Protein AF-A0A956G1I4-F1 (afdb_monomer_lite)

pLDDT: mean 89.22, std 13.34, range [48.16, 98.56]

Foldseek 3Di:
DPPVVCVLVVLLVVLVVCCVVVHPVVVSLVSCVVVLVVVCVCCVPPNVVCNVVSVVVVVVSVVVCVVVVVVCCQVPVPDDDPPPPPPDDPDDPPPDDD

Sequence (98 aa):
TGYMFPLIKGTEVIAGAMVLAGVRVPLALLLLAPILVNILAFHLVLAPAGSVIAVALVAAEIGLAWLYRGAWQGVLGGEVEPRGAAIEPAPSPSTSMA

Structure (mmCIF, N/CA/C/O backbone):
data_AF-A0A956G1I4-F1
#
_entry.id   AF-A0A956G1I4-F1
#
loop_
_atom_site.group_PDB
_atom_site.id
_atom_site.type_symbol
_atom_site.label_atom_id
_atom_site.label_alt_id
_atom_site.label_comp_id
_atom_site.label_asym_id
_atom_site.label_entity_id
_atom_site.label_seq_id
_atom_site.pdbx_PDB_ins_code
_atom_site.Cartn_x
_atom_site.Cartn_y
_atom_site.Cartn_z
_atom_site.occupancy
_atom_site.B_iso_or_equiv
_atom_site.auth_seq_id
_atom_site.auth_comp_id
_atom_site.auth_asym_id
_atom_site.auth_atom_id
_atom_site.pdbx_PDB_model_num
ATOM 1 N N . THR A 1 1 ? 9.826 -20.907 -12.674 1.00 70.50 1 THR A N 1
ATOM 2 C CA . THR A 1 1 ? 8.570 -21.318 -12.005 1.00 70.50 1 THR A CA 1
ATOM 3 C C . THR A 1 1 ? 7.563 -20.187 -12.129 1.00 70.50 1 THR A C 1
ATOM 5 O O . THR A 1 1 ? 7.969 -19.035 -12.175 1.00 70.50 1 THR A O 1
ATOM 8 N N . GLY A 1 2 ? 6.268 -20.488 -12.240 1.00 87.06 2 GLY A N 1
ATOM 9 C CA . GLY A 1 2 ? 5.219 -19.483 -12.465 1.00 87.06 2 GLY A CA 1
ATOM 10 C C . GLY A 1 2 ? 4.555 -18.941 -11.196 1.00 87.06 2 GLY A C 1
ATOM 11 O O . GLY A 1 2 ? 3.489 -18.364 -11.310 1.00 87.06 2 GLY A O 1
ATOM 12 N N . TYR A 1 3 ? 5.119 -19.158 -9.999 1.00 93.38 3 TYR A N 1
ATOM 13 C CA . TYR A 1 3 ? 4.430 -18.883 -8.725 1.00 93.38 3 TYR A CA 1
ATOM 14 C C . TYR A 1 3 ? 4.407 -17.397 -8.329 1.00 93.38 3 TYR A C 1
ATOM 16 O O . TYR A 1 3 ? 3.450 -16.946 -7.705 1.00 93.38 3 TYR A O 1
ATOM 24 N N . MET A 1 4 ? 5.445 -16.633 -8.694 1.00 92.12 4 MET A N 1
ATOM 25 C CA . MET A 1 4 ? 5.620 -15.242 -8.253 1.00 92.12 4 MET A CA 1
ATOM 26 C C . MET A 1 4 ? 4.503 -14.326 -8.747 1.00 92.12 4 MET A C 1
ATOM 28 O O . MET A 1 4 ? 3.958 -13.545 -7.975 1.00 92.12 4 MET A O 1
ATOM 32 N N . PHE A 1 5 ? 4.151 -14.422 -10.030 1.00 92.69 5 PHE A N 1
ATOM 33 C CA . PHE A 1 5 ? 3.165 -13.523 -10.623 1.00 92.69 5 PHE A CA 1
ATOM 34 C C . PHE A 1 5 ? 1.747 -13.750 -10.062 1.00 92.69 5 PHE A C 1
ATOM 36 O O . PHE A 1 5 ? 1.141 -12.775 -9.620 1.00 92.69 5 PHE A O 1
ATOM 43 N N . PRO A 1 6 ? 1.232 -14.995 -9.962 1.00 95.19 6 PRO A N 1
ATOM 44 C CA . PRO A 1 6 ? -0.019 -15.281 -9.263 1.00 95.19 6 PRO A CA 1
ATOM 45 C C . PRO A 1 6 ? -0.003 -14.879 -7.788 1.00 95.19 6 PRO A C 1
ATOM 47 O O . PRO A 1 6 ? -1.007 -14.370 -7.305 1.00 95.19 6 PRO A O 1
ATOM 50 N N . LEU A 1 7 ? 1.113 -15.064 -7.073 1.00 96.12 7 LEU A N 1
ATOM 51 C CA . LEU A 1 7 ? 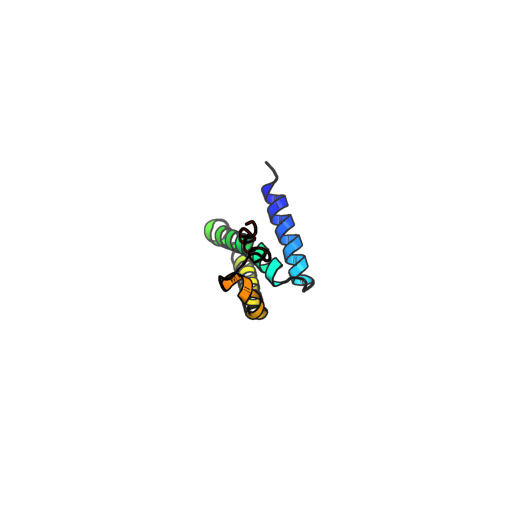1.217 -14.667 -5.666 1.00 96.12 7 LEU A CA 1
ATOM 52 C C . LEU A 1 7 ? 1.106 -13.145 -5.498 1.00 96.12 7 LEU A C 1
ATOM 54 O O . LEU A 1 7 ? 0.310 -12.675 -4.686 1.00 96.12 7 LEU A O 1
ATOM 58 N N . ILE A 1 8 ? 1.861 -12.377 -6.290 1.00 95.44 8 ILE A N 1
ATOM 59 C CA . ILE A 1 8 ? 1.813 -10.908 -6.271 1.00 95.44 8 ILE A CA 1
ATOM 60 C C . ILE A 1 8 ? 0.412 -10.430 -6.657 1.00 95.44 8 ILE A C 1
ATOM 62 O O . ILE A 1 8 ? -0.221 -9.710 -5.888 1.00 95.44 8 ILE A O 1
ATOM 66 N N . LYS A 1 9 ? -0.106 -10.864 -7.814 1.00 94.94 9 LYS A N 1
ATOM 67 C CA . LYS A 1 9 ? -1.409 -10.403 -8.314 1.00 94.94 9 LYS A CA 1
ATOM 68 C C . LYS A 1 9 ? -2.573 -10.854 -7.443 1.00 94.94 9 LYS A C 1
ATOM 70 O O . LYS A 1 9 ? -3.491 -10.074 -7.223 1.00 94.94 9 LYS A O 1
ATOM 75 N N . GLY A 1 10 ? -2.521 -12.066 -6.900 1.00 97.81 10 GLY A N 1
ATOM 76 C CA . GLY A 1 10 ? -3.508 -12.541 -5.935 1.00 97.81 10 GLY A CA 1
ATOM 77 C C . GLY A 1 10 ? -3.531 -11.668 -4.682 1.00 97.81 10 GLY A C 1
ATOM 78 O O . GLY A 1 10 ? -4.600 -11.233 -4.260 1.00 97.81 10 GLY A O 1
ATOM 79 N N . THR A 1 11 ? -2.356 -11.341 -4.136 1.00 97.94 11 THR A N 1
ATOM 80 C CA . THR A 1 11 ? -2.242 -10.472 -2.954 1.00 97.94 11 THR A CA 1
ATOM 81 C C . THR A 1 11 ? -2.740 -9.053 -3.245 1.00 97.94 11 THR A C 1
ATOM 83 O O . THR A 1 11 ? -3.531 -8.526 -2.466 1.00 97.94 11 THR A O 1
ATOM 86 N N . GLU A 1 12 ? -2.355 -8.461 -4.382 1.00 97.38 12 GLU A N 1
ATOM 87 C CA . GLU A 1 12 ? -2.836 -7.142 -4.828 1.00 97.38 12 GLU A CA 1
ATOM 88 C C . GLU A 1 12 ? -4.360 -7.099 -4.972 1.00 97.38 12 GLU A C 1
ATOM 90 O O . GLU A 1 12 ? -4.992 -6.159 -4.499 1.00 97.38 12 GLU A O 1
ATOM 95 N N . VAL A 1 13 ? -4.962 -8.109 -5.608 1.00 98.12 13 VAL A N 1
ATOM 96 C CA . VAL A 1 13 ? -6.415 -8.155 -5.825 1.00 98.12 13 VAL A CA 1
ATOM 97 C C . VAL A 1 13 ? -7.155 -8.291 -4.499 1.00 98.12 13 VAL A C 1
ATOM 99 O O . VAL A 1 13 ? -8.129 -7.575 -4.274 1.00 98.12 13 VAL A O 1
ATOM 102 N N . ILE A 1 14 ? -6.694 -9.169 -3.605 1.00 98.44 14 ILE A N 1
ATOM 103 C CA . ILE A 1 14 ? -7.328 -9.371 -2.296 1.00 98.44 14 ILE A CA 1
ATOM 104 C C . ILE A 1 14 ? -7.214 -8.103 -1.445 1.00 98.44 14 ILE A C 1
ATOM 106 O O . ILE A 1 14 ? -8.219 -7.622 -0.921 1.00 98.44 14 ILE A O 1
ATOM 110 N N . ALA A 1 15 ? -6.014 -7.533 -1.327 1.00 98.38 15 ALA A N 1
ATOM 111 C CA . ALA A 1 15 ? -5.801 -6.333 -0.526 1.00 98.38 15 ALA A CA 1
ATOM 112 C C . ALA A 1 15 ? -6.500 -5.107 -1.141 1.00 98.38 15 ALA A C 1
ATOM 114 O O . ALA A 1 15 ? -7.165 -4.354 -0.432 1.00 98.38 15 ALA A O 1
ATOM 115 N N . GLY A 1 16 ? -6.456 -4.947 -2.465 1.00 97.81 16 GLY A N 1
ATOM 116 C CA . GLY A 1 16 ? -7.202 -3.909 -3.174 1.00 97.81 16 GLY A CA 1
ATOM 117 C C . GLY A 1 16 ? -8.712 -4.028 -2.953 1.00 97.81 16 GLY A C 1
ATOM 118 O O . GLY A 1 16 ? -9.369 -3.034 -2.650 1.00 97.81 16 GLY A O 1
ATOM 119 N N . ALA A 1 17 ? -9.265 -5.243 -3.005 1.00 98.50 17 ALA A N 1
ATOM 120 C CA . ALA A 1 17 ? -10.674 -5.480 -2.699 1.00 98.50 17 ALA A CA 1
ATOM 121 C C . ALA A 1 17 ? -11.024 -5.114 -1.247 1.00 98.50 17 ALA A C 1
ATOM 123 O O . ALA A 1 17 ? -12.077 -4.526 -1.013 1.00 98.50 17 ALA A O 1
ATOM 124 N N . MET A 1 18 ? -10.146 -5.399 -0.280 1.00 98.38 18 MET A N 1
ATOM 125 C CA . MET A 1 18 ? -10.333 -4.986 1.117 1.00 98.38 18 MET A CA 1
ATOM 126 C C . MET A 1 18 ? -10.389 -3.458 1.266 1.00 98.38 18 MET A C 1
ATOM 128 O O . MET A 1 18 ? -11.275 -2.952 1.959 1.00 98.38 18 MET A O 1
ATOM 132 N N . VAL A 1 19 ? -9.493 -2.727 0.588 1.00 98.12 19 VAL A N 1
ATOM 133 C CA . VAL A 1 19 ? -9.501 -1.253 0.562 1.00 98.12 19 VAL A CA 1
ATOM 134 C C . VAL A 1 19 ? -10.807 -0.732 -0.038 1.00 98.12 19 VAL A C 1
ATOM 136 O O . VAL A 1 19 ? -11.471 0.097 0.582 1.00 98.12 19 VAL A O 1
ATOM 139 N N . LEU A 1 20 ? -11.212 -1.249 -1.203 1.00 97.88 20 LEU A N 1
ATOM 140 C CA . LEU A 1 20 ? -12.433 -0.818 -1.896 1.00 97.88 20 LEU A CA 1
ATOM 141 C C . LEU A 1 20 ? -13.710 -1.147 -1.113 1.00 97.88 20 LEU A C 1
ATOM 143 O O . LEU A 1 20 ? -14.657 -0.365 -1.122 1.00 97.88 20 LEU A O 1
ATOM 147 N N . ALA A 1 21 ? -13.734 -2.280 -0.412 1.00 98.00 21 ALA A N 1
ATOM 148 C CA . ALA A 1 21 ? -14.844 -2.673 0.450 1.00 98.00 21 ALA A CA 1
ATOM 149 C C . ALA A 1 21 ? -14.840 -1.949 1.811 1.00 98.00 21 ALA A C 1
ATOM 151 O O . ALA A 1 21 ? -15.776 -2.121 2.591 1.00 98.00 21 ALA A O 1
ATOM 152 N N . GLY A 1 22 ? -13.801 -1.169 2.130 1.00 96.25 22 GLY A N 1
ATOM 153 C CA . GLY A 1 22 ? -13.673 -0.470 3.411 1.00 96.25 22 GLY A CA 1
ATOM 154 C C . GLY A 1 22 ? -13.467 -1.402 4.611 1.00 96.25 22 GLY A C 1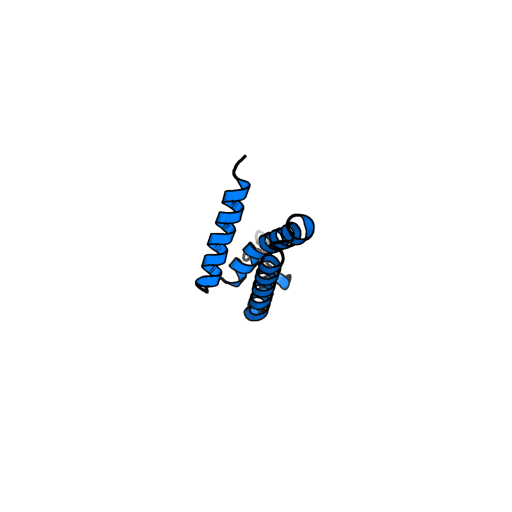
ATOM 155 O O . GLY A 1 22 ? -13.686 -0.998 5.754 1.00 96.25 22 GLY A O 1
ATOM 156 N N . VAL A 1 23 ? -13.046 -2.650 4.384 1.00 96.25 23 VAL A N 1
ATOM 157 C CA . VAL A 1 23 ? -12.880 -3.661 5.438 1.00 96.25 23 VAL A CA 1
ATOM 158 C C . VAL A 1 23 ? -11.408 -3.869 5.757 1.00 96.25 23 VAL A C 1
ATOM 160 O O . VAL A 1 23 ? -10.592 -4.096 4.871 1.00 96.25 23 VAL A O 1
ATOM 163 N N . ARG A 1 24 ? -11.054 -3.833 7.050 1.00 96.31 24 ARG A N 1
ATOM 164 C CA . ARG A 1 24 ? -9.677 -4.080 7.529 1.00 96.31 24 ARG A CA 1
ATOM 165 C C . ARG A 1 24 ? -8.622 -3.262 6.761 1.00 96.31 24 ARG A C 1
ATOM 167 O O . ARG A 1 24 ? -7.534 -3.760 6.481 1.00 96.31 24 ARG A O 1
ATOM 174 N N . VAL A 1 25 ? -8.945 -2.006 6.447 1.00 96.81 25 VAL A N 1
ATOM 175 C CA . VAL A 1 25 ? -8.125 -1.129 5.597 1.00 96.81 25 VAL A CA 1
ATOM 176 C C . VAL A 1 25 ? -6.657 -1.056 6.051 1.00 96.81 25 VAL A C 1
ATOM 178 O O . VAL A 1 25 ? -5.800 -1.289 5.208 1.00 96.81 25 VAL A O 1
ATOM 181 N N . PRO A 1 26 ? -6.312 -0.871 7.345 1.00 96.56 26 PRO A N 1
ATOM 182 C CA . PRO A 1 26 ? -4.905 -0.836 7.768 1.00 96.56 26 PRO A CA 1
ATOM 183 C C . PRO A 1 26 ? -4.131 -2.128 7.462 1.00 96.56 26 PRO A C 1
ATOM 185 O O . PRO A 1 26 ? -2.968 -2.080 7.080 1.00 96.56 26 PRO A O 1
ATOM 188 N N . LEU A 1 27 ? -4.774 -3.295 7.567 1.00 97.12 27 LEU A N 1
ATOM 189 C CA . LEU A 1 27 ? -4.145 -4.564 7.193 1.00 97.12 27 LEU A CA 1
ATOM 190 C C . LEU A 1 27 ? -3.928 -4.648 5.678 1.00 97.12 27 LEU A C 1
ATOM 192 O O . LEU A 1 27 ? -2.888 -5.121 5.237 1.00 97.12 27 LEU A O 1
ATOM 196 N N . ALA A 1 28 ? -4.897 -4.189 4.885 1.00 98.06 28 ALA A N 1
ATOM 197 C CA . ALA A 1 28 ? -4.779 -4.181 3.432 1.00 98.06 28 ALA A CA 1
ATOM 198 C C . ALA A 1 28 ? -3.630 -3.279 2.956 1.00 98.06 28 ALA A C 1
ATOM 200 O O . ALA A 1 28 ? -2.817 -3.712 2.144 1.00 98.06 28 ALA A O 1
ATOM 201 N N . LEU A 1 29 ? -3.524 -2.076 3.527 1.00 98.06 29 LEU A N 1
ATOM 202 C CA . LEU A 1 29 ? -2.415 -1.152 3.280 1.00 98.06 29 LEU A CA 1
ATOM 203 C C . LEU A 1 29 ? -1.069 -1.798 3.655 1.00 98.06 29 LEU A C 1
ATOM 205 O O . LEU A 1 29 ? -0.125 -1.821 2.872 1.00 98.06 29 LEU A O 1
ATOM 209 N N . LEU A 1 30 ? -0.995 -2.466 4.813 1.00 96.94 30 LEU A N 1
ATOM 210 C CA . LEU A 1 30 ? 0.223 -3.173 5.225 1.00 96.94 30 LEU A CA 1
ATOM 211 C C . LEU A 1 30 ? 0.664 -4.251 4.214 1.00 96.94 30 LEU A C 1
ATOM 213 O O . LEU A 1 30 ? 1.860 -4.411 3.973 1.00 96.94 30 LEU A O 1
ATOM 217 N N . LEU A 1 31 ? -0.285 -4.978 3.614 1.00 97.75 31 LEU A N 1
ATOM 218 C CA . LEU A 1 31 ? -0.001 -5.972 2.572 1.00 97.75 31 LEU A CA 1
ATOM 219 C C . LEU A 1 31 ? 0.444 -5.324 1.251 1.00 97.75 31 LEU A C 1
ATOM 221 O O . LEU A 1 31 ? 1.313 -5.867 0.566 1.00 97.75 31 LEU A O 1
ATOM 225 N N . LEU A 1 32 ? -0.144 -4.180 0.888 1.00 98.25 32 LEU A N 1
ATOM 226 C CA . LEU A 1 32 ? 0.155 -3.459 -0.353 1.00 98.25 32 LEU A CA 1
ATOM 227 C C . LEU A 1 32 ? 1.488 -2.711 -0.293 1.00 98.25 32 LEU A C 1
ATOM 229 O O . LEU A 1 32 ? 2.188 -2.660 -1.304 1.00 98.25 32 LEU A O 1
ATOM 233 N N . ALA A 1 33 ? 1.879 -2.186 0.868 1.00 97.81 33 ALA A N 1
ATOM 234 C CA . ALA A 1 33 ? 3.070 -1.357 1.043 1.00 97.81 33 ALA A CA 1
ATOM 235 C C . ALA A 1 33 ? 4.352 -1.917 0.380 1.00 97.81 33 ALA A C 1
ATOM 237 O O . ALA A 1 33 ? 4.923 -1.223 -0.468 1.00 97.81 33 ALA A O 1
ATOM 238 N N . PRO A 1 34 ? 4.819 -3.154 0.662 1.00 97.62 34 PRO A N 1
ATOM 239 C CA . PRO A 1 34 ? 6.028 -3.680 0.020 1.00 97.62 34 PRO A CA 1
ATOM 240 C C . PRO A 1 34 ? 5.852 -3.917 -1.489 1.00 97.62 34 PRO A C 1
ATOM 242 O O . PRO A 1 34 ? 6.805 -3.766 -2.256 1.00 97.62 34 PRO A O 1
ATOM 245 N N . ILE A 1 35 ? 4.637 -4.253 -1.933 1.00 97.88 35 ILE A N 1
ATOM 246 C CA . ILE A 1 35 ? 4.330 -4.472 -3.351 1.00 97.88 35 ILE A CA 1
ATOM 247 C C . ILE A 1 35 ? 4.404 -3.144 -4.110 1.00 97.88 35 ILE A C 1
ATOM 249 O O . ILE A 1 35 ? 5.056 -3.072 -5.152 1.00 97.88 35 ILE A O 1
ATOM 253 N N . LEU A 1 36 ? 3.808 -2.077 -3.572 1.0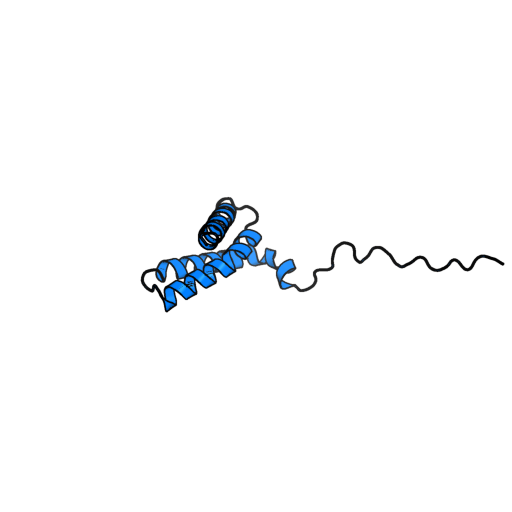0 98.06 36 LEU A N 1
ATOM 254 C CA . LEU A 1 36 ? 3.825 -0.750 -4.186 1.00 98.06 36 LEU A CA 1
ATOM 255 C C . LEU A 1 36 ? 5.229 -0.137 -4.210 1.00 98.06 36 LEU A C 1
ATOM 257 O O . LEU A 1 36 ? 5.599 0.470 -5.215 1.00 98.06 36 LEU A O 1
ATOM 261 N N . VAL A 1 37 ? 6.041 -0.353 -3.168 1.00 98.00 37 VAL A N 1
ATOM 262 C CA . VAL A 1 37 ? 7.463 0.038 -3.174 1.00 98.00 37 VAL A CA 1
ATOM 263 C C . VAL A 1 37 ? 8.208 -0.652 -4.318 1.00 98.00 37 VAL A C 1
ATOM 265 O O . VAL A 1 37 ? 8.927 0.009 -5.071 1.00 98.00 37 VAL A O 1
ATOM 268 N N . ASN A 1 38 ? 7.999 -1.959 -4.503 1.00 97.19 38 ASN A N 1
ATOM 269 C CA . ASN A 1 38 ? 8.613 -2.700 -5.603 1.00 97.19 38 ASN A CA 1
ATOM 270 C C . ASN A 1 38 ? 8.111 -2.225 -6.981 1.00 97.19 38 ASN A C 1
ATOM 272 O O . ASN A 1 38 ? 8.911 -2.064 -7.900 1.00 97.19 38 ASN A O 1
ATOM 276 N N . ILE A 1 39 ? 6.809 -1.953 -7.128 1.00 96.25 39 ILE A N 1
ATOM 277 C CA . ILE A 1 39 ? 6.230 -1.393 -8.361 1.00 96.25 39 ILE A CA 1
ATOM 278 C C . ILE A 1 39 ? 6.860 -0.039 -8.683 1.00 96.25 39 ILE A C 1
ATOM 280 O O . ILE A 1 39 ? 7.249 0.185 -9.830 1.00 96.25 39 ILE A O 1
ATOM 284 N N . LEU A 1 40 ? 6.979 0.854 -7.700 1.00 98.19 40 LEU A N 1
ATOM 285 C CA . LEU A 1 40 ? 7.586 2.165 -7.899 1.00 98.19 40 LEU A CA 1
ATOM 286 C C . LEU A 1 40 ? 9.047 2.030 -8.331 1.00 98.19 40 LEU A C 1
ATOM 288 O O . LEU A 1 40 ? 9.423 2.584 -9.361 1.00 98.19 40 LEU A O 1
ATOM 292 N N . ALA A 1 41 ? 9.849 1.246 -7.607 1.00 97.81 41 ALA A N 1
ATOM 293 C CA . ALA A 1 41 ? 11.253 1.023 -7.948 1.00 97.81 41 ALA A CA 1
ATOM 294 C C . ALA A 1 41 ? 11.418 0.442 -9.363 1.00 97.81 41 ALA A C 1
ATOM 296 O O . ALA A 1 41 ? 12.237 0.931 -10.143 1.00 97.81 41 ALA A O 1
ATOM 297 N N . PHE A 1 42 ? 10.599 -0.548 -9.729 1.00 97.19 42 PHE A N 1
ATOM 298 C CA . PHE A 1 42 ? 10.613 -1.142 -11.063 1.00 97.19 42 PHE A CA 1
ATOM 299 C C . PHE A 1 42 ? 10.333 -0.107 -12.160 1.00 97.19 42 PHE A C 1
ATOM 301 O O . PHE A 1 42 ? 11.063 -0.050 -13.147 1.00 97.19 42 PHE A O 1
ATOM 308 N N . HIS A 1 43 ? 9.311 0.736 -11.998 1.00 97.38 43 HIS A N 1
ATOM 309 C CA . HIS A 1 43 ? 8.974 1.729 -13.018 1.00 97.38 43 HIS A CA 1
ATOM 310 C C . HIS A 1 43 ? 10.007 2.854 -13.092 1.00 97.38 43 HIS A C 1
ATOM 312 O O . HIS A 1 43 ? 10.371 3.263 -14.189 1.00 97.38 43 HIS A O 1
ATOM 318 N N . LEU A 1 44 ? 10.557 3.294 -11.958 1.00 96.94 44 LEU A N 1
ATOM 319 C CA . LEU A 1 44 ? 11.596 4.323 -11.953 1.00 96.94 44 LEU A CA 1
ATOM 320 C C . LEU A 1 44 ? 12.901 3.858 -12.618 1.00 96.94 44 LEU A C 1
ATOM 322 O O . LEU A 1 44 ? 13.566 4.669 -13.258 1.00 96.94 44 LEU A O 1
ATOM 326 N N . VAL A 1 45 ? 13.267 2.578 -12.482 1.00 97.69 45 VAL A N 1
ATOM 327 C CA . VAL A 1 45 ? 14.554 2.055 -12.978 1.00 97.69 45 VAL A CA 1
ATOM 328 C C . VAL A 1 45 ? 14.435 1.393 -14.352 1.00 97.69 45 VAL A C 1
ATOM 330 O O . VAL A 1 45 ? 15.304 1.583 -15.199 1.00 97.69 45 VAL A O 1
ATOM 333 N N . LEU A 1 46 ? 13.390 0.595 -14.578 1.00 96.88 46 LEU A N 1
ATOM 334 C CA . LEU A 1 46 ? 13.306 -0.329 -15.717 1.00 96.88 46 LEU A CA 1
ATOM 335 C C . LEU A 1 46 ? 12.181 0.005 -16.703 1.00 96.88 46 LEU A C 1
ATOM 337 O O . LEU A 1 46 ? 12.297 -0.332 -17.879 1.00 96.88 46 LEU A O 1
ATOM 341 N N . ALA A 1 47 ? 11.102 0.659 -16.259 1.00 96.44 47 ALA A N 1
ATOM 342 C CA . ALA A 1 47 ? 9.939 0.946 -17.105 1.00 96.44 47 ALA A CA 1
ATOM 343 C C . ALA A 1 47 ? 9.316 2.340 -16.854 1.00 96.44 47 ALA A C 1
ATOM 345 O O . ALA A 1 47 ? 8.174 2.425 -16.388 1.00 96.44 47 ALA A O 1
ATOM 346 N N . PRO A 1 48 ? 10.002 3.447 -17.214 1.00 95.06 48 PRO A N 1
ATOM 347 C CA . PRO A 1 48 ? 9.576 4.805 -16.849 1.00 95.06 48 PRO A CA 1
ATOM 348 C C . PRO A 1 48 ? 8.197 5.223 -17.364 1.00 95.06 48 PRO A C 1
ATOM 350 O O . PRO A 1 48 ? 7.544 6.082 -16.774 1.00 95.06 48 PRO A O 1
ATOM 353 N N . ALA A 1 49 ? 7.723 4.599 -18.446 1.00 96.19 49 ALA A N 1
ATOM 354 C CA . ALA A 1 49 ? 6.402 4.862 -19.009 1.00 96.19 49 ALA A CA 1
ATOM 355 C C . ALA A 1 49 ? 5.256 4.612 -18.007 1.00 96.19 49 ALA A C 1
ATOM 357 O O . ALA A 1 49 ? 4.218 5.263 -18.100 1.00 96.19 49 ALA A O 1
ATOM 358 N N . GLY A 1 50 ? 5.438 3.715 -17.029 1.00 94.75 50 GLY A N 1
ATOM 359 C CA . GLY A 1 50 ? 4.447 3.462 -15.975 1.00 94.75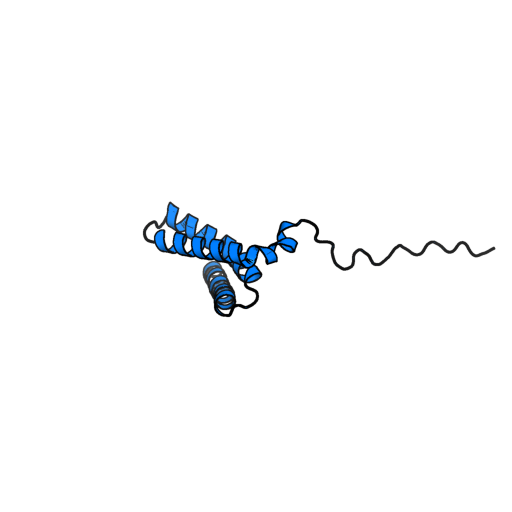 50 GLY A CA 1
ATOM 360 C C . GLY A 1 50 ? 4.710 4.205 -14.659 1.00 94.75 50 GLY A C 1
ATOM 361 O O . GLY A 1 50 ? 4.006 3.976 -13.677 1.00 94.75 50 GLY A O 1
ATOM 362 N N . SER A 1 51 ? 5.684 5.118 -14.604 1.00 96.00 51 SER A N 1
ATOM 363 C CA . SER A 1 51 ? 6.023 5.827 -13.361 1.00 96.00 51 SER A CA 1
ATOM 364 C C . SER A 1 51 ? 4.879 6.691 -12.837 1.00 96.00 51 SER A C 1
ATOM 366 O O . SER A 1 51 ? 4.691 6.779 -11.629 1.00 96.00 51 SER A O 1
ATOM 368 N N . VAL A 1 52 ? 4.074 7.289 -13.723 1.00 97.62 52 VAL A N 1
ATOM 369 C CA . VAL A 1 52 ? 2.944 8.141 -13.314 1.00 97.62 52 VAL A CA 1
ATOM 370 C C . VAL A 1 52 ? 1.928 7.349 -12.491 1.00 97.62 52 VAL A C 1
ATOM 372 O O . VAL A 1 52 ? 1.545 7.784 -11.406 1.00 97.62 52 VAL A O 1
ATOM 375 N N . ILE A 1 53 ? 1.523 6.165 -12.965 1.00 97.06 53 ILE A N 1
ATOM 376 C CA . ILE A 1 53 ? 0.565 5.329 -12.233 1.00 97.06 53 ILE A CA 1
ATOM 377 C C . ILE A 1 53 ? 1.186 4.757 -10.955 1.00 97.06 53 ILE A C 1
ATOM 379 O O . ILE A 1 53 ? 0.521 4.723 -9.924 1.00 97.06 53 ILE A O 1
ATOM 383 N N . ALA A 1 54 ? 2.469 4.382 -10.979 1.00 97.44 54 ALA A N 1
ATOM 384 C CA . ALA A 1 54 ? 3.166 3.904 -9.788 1.00 97.44 54 ALA A CA 1
ATOM 385 C C . ALA A 1 54 ? 3.221 4.975 -8.683 1.00 97.44 54 ALA A C 1
ATOM 387 O O . ALA A 1 54 ? 2.919 4.686 -7.525 1.00 97.44 54 ALA A O 1
ATOM 388 N N . VAL A 1 55 ? 3.532 6.225 -9.044 1.00 98.25 55 VAL A N 1
ATOM 389 C CA . VAL A 1 55 ? 3.517 7.367 -8.116 1.00 98.25 55 VAL A CA 1
ATOM 390 C C . VAL A 1 55 ? 2.107 7.631 -7.595 1.00 98.25 55 VAL A C 1
ATOM 392 O O . VAL A 1 55 ? 1.942 7.837 -6.396 1.00 98.25 55 VAL A O 1
ATOM 395 N N . ALA A 1 56 ? 1.085 7.582 -8.454 1.00 98.25 56 ALA A N 1
ATOM 396 C CA . ALA A 1 56 ? -0.302 7.779 -8.034 1.00 98.25 56 ALA A CA 1
ATOM 397 C C . ALA A 1 56 ? -0.762 6.716 -7.020 1.00 98.25 56 ALA A C 1
ATOM 399 O O . ALA A 1 56 ? -1.394 7.060 -6.022 1.00 98.25 56 ALA A O 1
ATOM 400 N N . LEU A 1 57 ? -0.405 5.443 -7.233 1.00 97.75 57 LEU A N 1
ATOM 401 C CA . LEU A 1 57 ? -0.715 4.356 -6.299 1.00 97.75 57 LEU A CA 1
ATOM 402 C C . LEU A 1 57 ? -0.018 4.549 -4.949 1.00 97.75 57 LEU A C 1
ATOM 404 O O . LEU A 1 57 ? -0.663 4.435 -3.912 1.00 97.75 57 LEU A O 1
ATOM 408 N N . VAL A 1 58 ? 1.272 4.896 -4.950 1.00 98.38 58 VAL A N 1
ATOM 409 C CA . VAL A 1 58 ? 2.015 5.174 -3.710 1.00 98.38 58 VAL A CA 1
ATOM 410 C C . VAL A 1 58 ? 1.456 6.403 -2.988 1.00 98.38 58 VAL A C 1
ATOM 412 O O . VAL A 1 58 ? 1.330 6.394 -1.767 1.00 98.38 58 VAL A O 1
ATOM 415 N N . ALA A 1 59 ? 1.065 7.448 -3.718 1.00 98.56 59 ALA A N 1
ATOM 416 C CA . ALA A 1 59 ? 0.434 8.624 -3.128 1.00 98.56 59 ALA A CA 1
ATOM 417 C C . ALA A 1 59 ? -0.923 8.285 -2.487 1.00 98.56 59 ALA A C 1
ATOM 419 O O . ALA A 1 59 ? -1.205 8.746 -1.381 1.00 98.56 59 ALA A O 1
ATOM 420 N N . ALA A 1 60 ? -1.739 7.457 -3.146 1.00 98.31 60 ALA A N 1
ATOM 421 C CA . ALA A 1 60 ? -3.005 6.978 -2.595 1.00 98.31 60 ALA A CA 1
ATOM 422 C C . ALA A 1 60 ? -2.789 6.134 -1.329 1.00 98.31 60 ALA A C 1
ATOM 424 O O . ALA A 1 60 ? -3.437 6.384 -0.315 1.00 98.31 60 ALA A O 1
ATOM 425 N N . GLU A 1 61 ? -1.837 5.199 -1.362 1.00 98.31 61 GLU A N 1
ATOM 426 C CA . GLU A 1 61 ? -1.439 4.367 -0.220 1.00 98.31 61 GLU A CA 1
ATOM 427 C C . GLU A 1 61 ? -1.037 5.223 0.988 1.00 98.31 61 GLU A C 1
ATOM 429 O O . GLU A 1 61 ? -1.576 5.055 2.082 1.00 98.31 61 GLU A O 1
ATOM 434 N N . ILE A 1 62 ? -0.147 6.202 0.784 1.00 98.44 62 ILE A N 1
ATOM 435 C CA . ILE A 1 62 ? 0.297 7.129 1.834 1.00 98.44 62 ILE A CA 1
ATOM 436 C C . ILE A 1 62 ? -0.875 7.973 2.347 1.00 98.44 62 ILE A C 1
ATOM 438 O O . ILE A 1 62 ? -1.020 8.151 3.557 1.00 98.44 62 ILE A O 1
ATOM 442 N N . GLY A 1 63 ? -1.726 8.478 1.450 1.00 98.38 63 GLY A N 1
ATOM 443 C CA . GLY A 1 63 ? -2.901 9.267 1.814 1.00 98.38 63 GLY A CA 1
ATOM 444 C C . GLY A 1 63 ? -3.875 8.488 2.700 1.00 98.38 63 GLY A C 1
ATOM 445 O O . GLY A 1 63 ? -4.326 9.003 3.726 1.00 98.38 63 GLY A O 1
ATOM 446 N N . LEU A 1 64 ? -4.149 7.226 2.362 1.00 97.88 64 LEU A N 1
ATOM 447 C CA . LEU A 1 64 ? -4.974 6.347 3.188 1.00 97.88 64 LEU A CA 1
ATOM 448 C C . LEU A 1 64 ? -4.271 5.995 4.503 1.00 97.88 64 LEU A C 1
ATOM 450 O O . LEU A 1 64 ? -4.889 6.097 5.561 1.00 97.88 64 LEU A O 1
ATOM 454 N N . ALA A 1 65 ? -2.986 5.645 4.478 1.00 97.25 65 ALA A N 1
ATOM 455 C CA . ALA A 1 65 ? -2.228 5.353 5.695 1.00 97.25 65 ALA A CA 1
ATOM 456 C C . ALA A 1 65 ? -2.232 6.543 6.669 1.00 97.25 65 ALA A C 1
ATOM 458 O O . ALA A 1 65 ? -2.346 6.345 7.883 1.00 97.25 65 ALA A O 1
ATOM 459 N N . TRP A 1 66 ? -2.180 7.770 6.143 1.00 97.50 66 TRP A N 1
ATOM 460 C CA . TRP A 1 66 ? -2.312 9.001 6.915 1.00 97.50 66 TRP A CA 1
ATOM 461 C C . TRP A 1 66 ? -3.724 9.199 7.473 1.00 97.50 66 TRP A C 1
ATOM 463 O O . TRP A 1 66 ? -3.875 9.533 8.650 1.00 97.50 66 TRP A O 1
ATOM 473 N N . LEU A 1 67 ? -4.765 8.970 6.668 1.00 97.25 67 LEU A N 1
ATOM 474 C CA . LEU A 1 67 ? -6.157 9.087 7.113 1.00 97.25 67 LEU A CA 1
ATOM 475 C C . LEU A 1 67 ? -6.479 8.083 8.232 1.00 97.25 67 LEU A C 1
ATOM 477 O O . LEU A 1 67 ? -7.120 8.433 9.221 1.00 97.25 67 LEU A O 1
ATOM 481 N N . TYR A 1 68 ? -5.964 6.858 8.119 1.00 95.62 68 TYR A N 1
ATOM 482 C CA . TYR A 1 68 ? -6.111 5.795 9.114 1.00 95.62 68 TYR A CA 1
ATOM 483 C C . TYR A 1 68 ? -5.004 5.803 10.180 1.00 95.62 68 TYR A C 1
ATOM 485 O O . TYR A 1 68 ? -4.835 4.811 10.887 1.00 95.62 68 TYR A O 1
ATOM 493 N N . ARG A 1 69 ? -4.264 6.910 10.358 1.00 93.88 69 ARG A N 1
ATOM 494 C CA . ARG A 1 69 ? -3.064 6.937 11.215 1.00 93.88 69 ARG A CA 1
ATOM 495 C C . ARG A 1 69 ? -3.278 6.497 12.663 1.00 93.88 69 ARG A C 1
ATOM 497 O O . ARG A 1 69 ? -2.366 5.967 13.292 1.00 93.88 69 ARG A O 1
ATOM 504 N N . GLY A 1 70 ? -4.486 6.705 13.187 1.00 93.19 70 GLY A N 1
ATOM 505 C CA . GLY A 1 70 ? -4.867 6.264 14.530 1.00 93.19 70 GLY A CA 1
ATOM 506 C C . GLY A 1 70 ? -4.832 4.742 14.705 1.00 93.19 70 GLY A C 1
ATOM 507 O O . GLY A 1 70 ? -4.615 4.269 15.815 1.00 93.19 70 GLY A O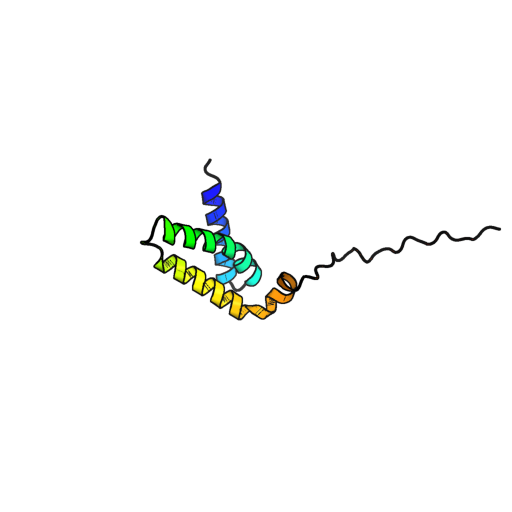 1
ATOM 508 N N . ALA A 1 71 ? -4.974 3.971 13.624 1.00 93.00 71 ALA A N 1
ATOM 509 C CA . ALA A 1 71 ? -4.949 2.512 13.664 1.00 93.00 71 ALA A CA 1
ATOM 510 C C . ALA A 1 71 ? -3.535 1.920 13.831 1.00 93.00 71 ALA A C 1
ATOM 512 O O . ALA A 1 71 ? -3.409 0.747 14.175 1.00 93.00 71 ALA A O 1
ATOM 513 N N . TRP A 1 72 ? -2.471 2.703 13.616 1.00 90.62 72 TRP A N 1
ATOM 514 C CA . TRP A 1 72 ? -1.092 2.193 13.629 1.00 90.62 72 TRP A CA 1
ATOM 515 C C . TRP A 1 72 ? -0.432 2.174 15.008 1.00 90.62 72 TRP A C 1
ATOM 517 O O . TRP A 1 72 ? 0.695 1.701 15.115 1.00 90.62 72 TRP A O 1
ATOM 527 N N . GLN A 1 73 ? -1.097 2.651 16.066 1.00 86.75 73 GLN A N 1
ATOM 528 C CA . GLN A 1 73 ? -0.484 2.726 17.400 1.00 86.75 73 GLN A CA 1
ATOM 529 C C . GLN A 1 73 ? 0.007 1.361 17.899 1.00 86.75 73 GLN A C 1
ATOM 531 O O . GLN A 1 73 ? 1.123 1.269 18.385 1.00 86.75 73 GLN A O 1
ATOM 536 N N . GLY A 1 74 ? -0.764 0.287 17.701 1.00 84.00 74 GLY A N 1
ATOM 537 C CA . GLY A 1 74 ? -0.336 -1.062 18.096 1.00 84.00 74 GLY A CA 1
ATOM 538 C C . GLY A 1 74 ? 0.758 -1.669 17.208 1.00 84.00 74 GLY A C 1
ATOM 539 O O . GLY A 1 74 ? 1.444 -2.589 17.633 1.00 84.00 74 GLY A O 1
ATOM 540 N N . VAL A 1 75 ? 0.934 -1.166 15.982 1.00 86.56 75 VAL A N 1
ATOM 541 C CA . VAL A 1 75 ? 1.959 -1.650 15.037 1.00 86.56 75 VAL A CA 1
ATOM 542 C C . VAL A 1 75 ? 3.283 -0.908 15.237 1.00 86.56 75 VAL A C 1
ATOM 544 O O . VAL A 1 75 ? 4.348 -1.504 15.125 1.00 86.56 75 VAL A O 1
ATOM 547 N N . LEU A 1 76 ? 3.222 0.392 15.537 1.00 86.44 76 LEU A N 1
ATOM 548 C CA . LEU A 1 76 ? 4.390 1.271 15.665 1.00 86.44 76 LEU A CA 1
ATOM 549 C C . LEU A 1 76 ? 4.794 1.541 17.122 1.00 86.44 76 LEU A C 1
ATOM 551 O O . LEU A 1 76 ? 5.903 2.005 17.365 1.00 86.44 76 LEU A O 1
ATOM 555 N N . GLY A 1 77 ? 3.910 1.270 18.085 1.00 81.50 77 GLY A N 1
ATOM 556 C CA . GLY A 1 77 ? 4.087 1.587 19.505 1.00 81.50 77 GLY A CA 1
ATOM 557 C C . GLY A 1 77 ? 4.992 0.636 20.291 1.00 81.50 77 GLY A C 1
ATOM 558 O O . GLY A 1 77 ? 5.181 0.852 21.479 1.00 81.50 77 GLY A O 1
ATOM 559 N N . GLY A 1 78 ? 5.564 -0.396 19.662 1.00 69.00 78 GLY A N 1
ATOM 560 C CA . GLY A 1 78 ? 6.636 -1.229 20.229 1.00 69.00 78 GLY A CA 1
ATOM 561 C C . GLY A 1 78 ? 6.234 -2.226 21.326 1.00 69.00 78 GLY A C 1
ATOM 562 O O . GLY A 1 78 ? 6.886 -3.258 21.463 1.00 69.00 78 GLY A O 1
ATOM 563 N N . GLU A 1 79 ? 5.153 -1.987 22.062 1.00 68.25 79 GLU A N 1
ATOM 564 C CA . GLU A 1 79 ? 4.686 -2.886 23.120 1.00 68.25 79 GLU A CA 1
ATOM 565 C C . GLU A 1 79 ? 3.657 -3.880 22.570 1.00 68.25 79 GLU A C 1
ATOM 567 O O . GLU A 1 79 ? 2.452 -3.629 22.529 1.00 68.25 79 GLU A O 1
ATOM 572 N N . VAL A 1 80 ? 4.151 -5.038 22.131 1.00 70.25 80 VAL A N 1
ATOM 573 C CA . VAL A 1 80 ? 3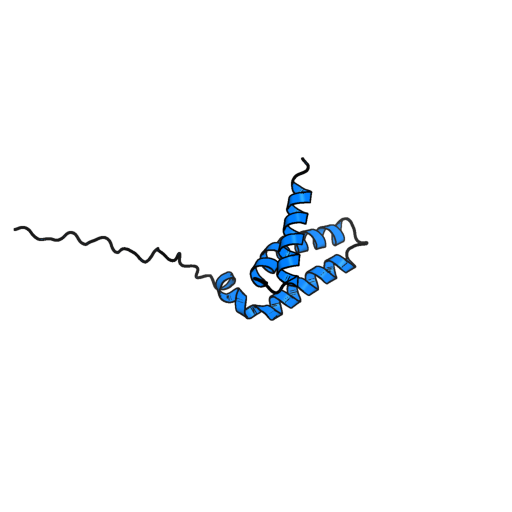.323 -6.203 21.799 1.00 70.25 80 VAL A CA 1
ATOM 574 C C . VAL A 1 80 ? 3.602 -7.277 22.838 1.00 70.25 80 VAL A C 1
ATOM 576 O O . VAL A 1 80 ? 4.413 -8.174 22.621 1.00 70.25 80 VAL A O 1
ATOM 579 N N . GLU A 1 81 ? 2.954 -7.181 23.997 1.00 74.12 81 GLU A N 1
ATOM 580 C CA . GLU A 1 81 ? 3.014 -8.270 24.966 1.00 74.12 81 GLU A CA 1
ATOM 581 C C . GLU A 1 81 ? 2.136 -9.432 24.470 1.00 74.12 81 GLU A C 1
ATOM 583 O O . GLU A 1 81 ? 0.945 -9.231 24.184 1.00 74.12 81 GLU A O 1
ATOM 588 N N . PRO A 1 82 ? 2.682 -10.655 24.321 1.00 80.38 82 PRO A N 1
ATOM 589 C CA . PRO A 1 82 ? 1.882 -11.814 23.970 1.00 80.38 82 PRO A CA 1
ATOM 590 C C . PRO A 1 82 ? 0.808 -12.009 25.037 1.00 80.38 82 PRO A C 1
ATOM 592 O O . PRO A 1 82 ? 1.115 -12.244 26.207 1.00 80.38 82 PRO A O 1
ATOM 595 N N . ARG A 1 83 ? -0.465 -11.918 24.640 1.00 70.88 83 ARG A N 1
ATOM 596 C CA . ARG A 1 83 ? -1.596 -12.168 25.538 1.00 70.88 83 ARG A CA 1
ATOM 597 C C . ARG A 1 83 ? -1.539 -13.633 25.992 1.00 70.88 83 ARG A C 1
ATOM 599 O O . ARG A 1 83 ? -2.028 -14.513 25.292 1.00 70.88 83 ARG A O 1
ATOM 606 N N . GLY A 1 84 ? -0.884 -13.873 27.128 1.00 65.75 84 GLY A N 1
ATOM 607 C CA . GLY A 1 84 ? -0.597 -15.203 27.672 1.00 65.75 84 GLY A CA 1
ATOM 608 C C . GLY A 1 84 ? 0.679 -15.305 28.518 1.00 65.75 84 GLY A C 1
ATOM 609 O O . GLY A 1 84 ? 0.770 -16.224 29.320 1.00 65.75 84 GLY A O 1
ATOM 610 N N . ALA A 1 85 ? 1.631 -14.367 28.419 1.00 60.22 85 ALA A N 1
ATOM 611 C CA . ALA A 1 85 ? 2.854 -14.397 29.240 1.00 60.22 85 ALA A CA 1
ATOM 612 C C . ALA A 1 85 ? 2.613 -14.083 30.737 1.00 60.22 85 ALA A C 1
ATOM 614 O O . ALA A 1 85 ? 3.449 -14.392 31.578 1.00 60.22 85 ALA A O 1
ATOM 615 N N . ALA A 1 86 ? 1.449 -13.514 31.073 1.00 60.47 86 ALA A N 1
ATOM 616 C CA . ALA A 1 86 ? 1.053 -13.140 32.434 1.00 60.47 86 ALA A CA 1
ATOM 617 C C . ALA A 1 86 ? 0.301 -14.245 33.217 1.00 60.47 86 ALA A C 1
ATOM 619 O O . ALA A 1 86 ? -0.258 -13.972 34.278 1.00 60.47 86 ALA A O 1
ATOM 620 N N . ILE A 1 87 ? 0.257 -15.480 32.707 1.00 65.31 87 ILE A N 1
ATOM 621 C CA . ILE A 1 87 ? -0.260 -16.662 33.418 1.00 65.31 87 ILE A CA 1
ATOM 622 C C . ILE A 1 87 ? 0.929 -17.628 33.506 1.00 65.31 87 ILE A C 1
ATOM 624 O O . ILE A 1 87 ? 1.219 -18.318 32.542 1.00 65.31 87 ILE A O 1
ATOM 628 N N . GLU A 1 88 ? 1.807 -17.565 34.508 1.00 61.94 88 GLU A N 1
ATOM 629 C CA . GLU A 1 88 ? 1.629 -18.164 35.835 1.00 61.94 88 GLU A CA 1
ATOM 630 C C . GLU A 1 88 ? 2.890 -17.838 36.677 1.00 61.94 88 GLU A C 1
ATOM 632 O O . GLU A 1 88 ? 3.992 -18.204 36.260 1.00 61.94 88 GLU A O 1
ATOM 637 N N . PRO A 1 89 ? 2.813 -17.173 37.848 1.00 64.62 89 PRO A N 1
ATOM 638 C CA . PRO A 1 89 ? 3.891 -17.292 38.822 1.00 64.62 89 PRO A CA 1
ATOM 639 C C . PRO A 1 89 ? 3.882 -18.736 39.329 1.00 64.62 89 PRO A C 1
ATOM 641 O O . PRO A 1 89 ? 2.877 -19.185 39.880 1.00 64.62 89 PRO A O 1
ATOM 644 N N . ALA A 1 90 ? 4.984 -19.458 39.100 1.00 68.56 90 ALA A N 1
ATOM 645 C CA . ALA A 1 90 ? 5.154 -20.837 39.546 1.00 68.56 90 ALA A CA 1
ATOM 646 C C . ALA A 1 90 ? 4.690 -20.981 41.008 1.00 68.56 90 ALA A C 1
ATOM 648 O O . ALA A 1 90 ? 5.074 -20.145 41.837 1.00 68.56 90 ALA A O 1
ATOM 649 N N . PRO A 1 91 ? 3.873 -21.999 41.343 1.00 70.81 91 PRO A N 1
ATOM 650 C CA . PRO A 1 91 ? 3.419 -22.194 42.710 1.00 70.81 91 PRO A CA 1
ATOM 651 C C . PRO A 1 91 ? 4.638 -22.284 43.630 1.00 70.81 91 PRO A C 1
ATOM 653 O O . PRO A 1 91 ? 5.547 -23.087 43.406 1.00 70.81 91 PRO A O 1
ATOM 656 N N . SER A 1 92 ? 4.678 -21.425 44.651 1.00 69.44 92 SER A N 1
ATOM 657 C CA . SER A 1 92 ? 5.696 -21.509 45.691 1.00 69.44 92 SER A CA 1
ATOM 658 C C . SER A 1 92 ? 5.611 -22.895 46.336 1.00 69.44 92 SER A C 1
ATOM 660 O O . SER A 1 92 ? 4.502 -23.361 46.619 1.00 69.44 92 SER A O 1
ATOM 662 N N . PRO A 1 93 ? 6.746 -23.588 46.557 1.00 70.44 93 PRO A N 1
ATOM 663 C CA . PRO A 1 93 ? 6.724 -24.865 47.247 1.00 70.44 93 PRO A CA 1
ATOM 664 C C . PRO A 1 93 ? 6.095 -24.622 48.614 1.00 70.44 93 PRO A C 1
ATOM 666 O O . PRO A 1 93 ? 6.611 -23.846 49.421 1.00 70.44 93 PRO A O 1
ATOM 669 N N . SER A 1 94 ? 4.936 -25.233 48.847 1.00 65.75 94 SER A N 1
ATOM 670 C CA . SER A 1 94 ? 4.286 -25.210 50.144 1.00 65.75 94 SER A CA 1
ATOM 671 C C . SER A 1 94 ? 5.222 -25.895 51.132 1.00 65.75 94 SER A C 1
ATOM 673 O O . SER A 1 94 ? 5.273 -27.122 51.207 1.00 65.75 94 SER A O 1
ATOM 675 N N . THR A 1 95 ? 5.979 -25.102 51.886 1.00 64.19 95 THR A N 1
ATOM 676 C CA . THR A 1 95 ? 6.581 -25.536 53.142 1.00 64.19 95 THR A CA 1
ATOM 677 C C . THR A 1 95 ? 5.430 -25.854 54.090 1.00 64.19 95 THR A C 1
ATOM 679 O O . THR A 1 95 ? 4.927 -24.991 54.804 1.00 64.19 95 THR A O 1
ATOM 682 N N . SER A 1 96 ? 4.947 -27.089 54.036 1.00 57.44 96 SER A N 1
ATOM 683 C CA . SER A 1 96 ? 4.042 -27.653 55.027 1.00 57.44 96 SER A CA 1
ATOM 684 C C . SER A 1 96 ? 4.278 -29.153 55.086 1.00 57.44 96 SER A C 1
ATOM 686 O O . SER A 1 96 ? 3.753 -29.889 54.264 1.00 57.44 96 SER A O 1
ATOM 688 N N . MET A 1 97 ? 5.169 -29.535 56.000 1.00 53.38 97 MET A N 1
ATOM 689 C CA . MET A 1 97 ? 5.316 -30.777 56.779 1.00 53.38 97 MET A CA 1
ATOM 690 C C . MET A 1 97 ? 6.770 -30.734 57.279 1.00 53.38 97 MET A C 1
ATOM 692 O O . MET A 1 97 ? 7.671 -30.576 56.465 1.00 53.38 97 MET A O 1
ATOM 696 N N . ALA A 1 98 ? 7.125 -30.842 58.548 1.00 48.16 98 ALA A N 1
ATOM 697 C CA . ALA A 1 98 ? 6.453 -30.937 59.835 1.00 48.16 98 ALA A CA 1
ATOM 698 C C . ALA A 1 98 ? 7.544 -30.605 60.877 1.00 48.16 98 ALA A C 1
ATOM 700 O O . ALA A 1 98 ? 8.740 -30.770 60.531 1.00 48.16 98 ALA A O 1
#

Secondary structure (DSSP, 8-state):
---HHHHHHHHHHHHHHHHHTTSSHHHHHHHHHHHHHHHHHHHHHT-GGGHHHHHHHHHHHHHHHHHTGGGGHHHHS-----TTTTS-----------

Radius of gyration: 22.28 Å; chains: 1; bounding box: 29×40×79 Å